Protein AF-A0A0D2JUI6-F1 (afdb_monomer_lite)

Radius of gyration: 19.64 Å; chains: 1; bounding box: 56×36×45 Å

pLDDT: mean 71.62, std 22.94, range [24.97, 97.62]

InterPro domains:
  IPR007402 Protein of unknown function DUF455 [PF04305] (1-95)
  IPR007402 Protein of unknown function DUF455 [PTHR42782] (1-121)

Organism: NCBI:txid145388

Secondary structure (DSSP, 8-state):
-TTHHHHHHHHHHHHHHHHHTT-HHHHHHHHHHHHHHHHHHHHHHHHHHHHHHHTT--HHHHHHHHHHHH-GGGG-S---HHHHHHTT--GGGT-GGGSPTTHHHHHHHHHHHHHTT---------------------PPPP-HHHHHHHHHHHHHHHHHHHHHTT-

Sequence (167 aa):
MSQEARGLDAGQRLVARLMGLGDRRTAGIVAQIALEEKAHVAIGVAWFKRVCEAQGVAAPGAFRSLLASLSPELLKGPFNHIARSEVGLSQDWYDVQCWPEGERAAMVAPAEAAAAKGRGEDPAAGASAGAVGAAAVTAGVIDGAGLEELRRRLALMLDTEAAAAAL

Foldseek 3Di:
DLVLQVLLACLVVVLVVCVVVVNNVVSVVSNVSSQVSLLVLLLVLVVQCVVCVVVVHDSLLVLQVCCLVPPVVSLDDDGPQVSCVLSPNHCCNRPLVNDDPPVNVVSVVVVVVVVVVPPDDDDDDDDDDDDDDDDDDDDDRQDSVNSVVSSVVVVVVVVVVVVVVVD

Structure (mmCIF, N/CA/C/O backbone):
data_AF-A0A0D2JUI6-F1
#
_entry.id   AF-A0A0D2JUI6-F1
#
loop_
_atom_site.group_PDB
_atom_site.id
_atom_site.type_symbol
_atom_site.label_atom_id
_atom_site.label_alt_id
_atom_site.label_comp_id
_atom_site.label_asym_id
_atom_site.label_entity_id
_atom_site.label_seq_id
_atom_site.pdbx_PDB_ins_code
_atom_site.Cartn_x
_atom_site.Cartn_y
_atom_site.Cartn_z
_atom_site.occupancy
_atom_site.B_iso_or_equiv
_atom_site.auth_seq_id
_atom_site.auth_comp_id
_atom_site.auth_asym_id
_atom_site.auth_atom_id
_atom_site.pdbx_PDB_model_num
ATOM 1 N N . MET A 1 1 ? 0.461 -6.702 2.188 1.00 57.22 1 MET A N 1
ATOM 2 C CA . MET A 1 1 ? -0.091 -5.324 2.090 1.00 57.22 1 MET A CA 1
ATOM 3 C C . MET A 1 1 ? 0.913 -4.176 2.315 1.00 57.22 1 MET A C 1
ATOM 5 O O . MET A 1 1 ? 1.073 -3.376 1.406 1.00 57.22 1 MET A O 1
ATOM 9 N N . SER A 1 2 ? 1.581 -4.006 3.471 1.00 62.66 2 SER A N 1
ATOM 10 C CA . SER A 1 2 ? 2.416 -2.792 3.693 1.00 62.66 2 SER A CA 1
ATOM 11 C C . SER A 1 2 ? 3.711 -2.750 2.853 1.00 62.66 2 SER A C 1
ATOM 13 O O . SER A 1 2 ? 4.046 -1.721 2.270 1.00 62.66 2 SER A O 1
ATOM 15 N N . GLN A 1 3 ? 4.410 -3.886 2.725 1.00 67.19 3 GLN A N 1
ATOM 16 C CA . GLN A 1 3 ? 5.562 -4.031 1.816 1.00 67.19 3 GLN A CA 1
ATOM 17 C C . GLN A 1 3 ? 5.132 -3.933 0.343 1.00 67.19 3 GLN A C 1
ATOM 19 O O . GLN A 1 3 ? 5.751 -3.240 -0.452 1.00 67.19 3 GLN A O 1
ATOM 24 N N . GLU A 1 4 ? 4.007 -4.553 0.012 1.00 66.94 4 GLU A N 1
ATOM 25 C CA . GLU A 1 4 ? 3.308 -4.484 -1.278 1.00 66.94 4 GLU A CA 1
ATOM 26 C C . GLU A 1 4 ? 3.008 -3.031 -1.722 1.00 66.94 4 GLU A C 1
ATOM 28 O O . GLU A 1 4 ? 3.334 -2.614 -2.835 1.00 66.94 4 GLU A O 1
ATOM 33 N N . ALA A 1 5 ? 2.566 -2.163 -0.802 1.00 75.31 5 ALA A N 1
ATOM 34 C CA . ALA A 1 5 ? 2.349 -0.742 -1.090 1.00 75.31 5 ALA A CA 1
ATOM 35 C C . ALA A 1 5 ? 3.627 0.016 -1.518 1.00 75.31 5 ALA A C 1
ATOM 37 O O . ALA A 1 5 ? 3.526 1.073 -2.146 1.00 75.31 5 ALA A O 1
ATOM 38 N N . ARG A 1 6 ? 4.835 -0.508 -1.246 1.00 85.56 6 ARG A N 1
ATOM 39 C CA . ARG A 1 6 ? 6.091 0.058 -1.779 1.00 85.56 6 ARG A CA 1
ATOM 40 C C . ARG A 1 6 ? 6.238 -0.149 -3.279 1.00 85.56 6 ARG A C 1
ATOM 42 O O . ARG A 1 6 ? 6.845 0.695 -3.944 1.00 85.56 6 ARG A O 1
ATOM 49 N N . GLY A 1 7 ? 5.670 -1.222 -3.824 1.00 84.31 7 GLY A N 1
ATOM 50 C CA . GLY A 1 7 ? 5.633 -1.442 -5.266 1.00 84.31 7 GLY A CA 1
ATOM 51 C C . GLY A 1 7 ? 4.850 -0.341 -5.989 1.00 84.31 7 GLY A C 1
ATOM 52 O O . GLY A 1 7 ? 5.288 0.121 -7.044 1.00 84.31 7 GLY A O 1
ATOM 53 N N . LEU A 1 8 ? 3.790 0.192 -5.364 1.00 87.88 8 LEU A N 1
ATOM 54 C CA . LEU A 1 8 ? 3.039 1.354 -5.869 1.00 87.88 8 LEU A CA 1
ATOM 55 C C . LEU A 1 8 ? 3.873 2.640 -5.885 1.00 87.88 8 LEU A C 1
ATOM 57 O O . LEU A 1 8 ? 3.724 3.484 -6.777 1.00 87.88 8 LEU A O 1
ATOM 61 N N . ASP A 1 9 ? 4.756 2.795 -4.897 1.00 90.62 9 ASP A N 1
ATOM 62 C CA . ASP A 1 9 ? 5.618 3.965 -4.786 1.00 90.62 9 ASP A CA 1
ATOM 63 C C . ASP A 1 9 ? 6.755 3.914 -5.812 1.00 90.62 9 ASP A C 1
ATOM 65 O O . ASP A 1 9 ? 7.078 4.932 -6.420 1.00 90.62 9 ASP A O 1
ATOM 69 N N . ALA A 1 10 ? 7.394 2.754 -5.990 1.00 90.44 10 ALA A N 1
ATOM 70 C CA . ALA A 1 10 ? 8.646 2.628 -6.734 1.00 90.44 10 ALA A CA 1
ATOM 71 C C . ALA A 1 10 ? 8.484 2.153 -8.185 1.00 90.44 10 ALA A C 1
ATOM 73 O O . ALA A 1 10 ? 9.298 2.541 -9.027 1.00 90.44 10 ALA A O 1
ATOM 74 N N . GLY A 1 11 ? 7.456 1.355 -8.491 1.00 90.25 11 GLY A N 1
ATOM 75 C CA . GLY A 1 11 ? 7.327 0.634 -9.761 1.00 90.25 11 GLY A CA 1
ATOM 76 C C . GLY A 1 11 ? 7.444 1.544 -10.981 1.00 90.25 11 GLY A C 1
ATOM 77 O O . GLY A 1 11 ? 8.358 1.391 -11.786 1.00 90.25 11 GLY A O 1
ATOM 78 N N . GLN A 1 12 ? 6.600 2.574 -11.068 1.00 89.06 12 GLN A N 1
ATOM 79 C CA . GLN A 1 12 ? 6.595 3.495 -12.215 1.00 89.06 12 GLN A CA 1
ATOM 80 C C . GLN A 1 12 ? 7.895 4.303 -12.353 1.00 89.06 12 GLN A C 1
ATOM 82 O O . GLN A 1 12 ? 8.357 4.554 -13.467 1.00 89.06 12 GLN A O 1
ATOM 87 N N . ARG A 1 13 ? 8.546 4.664 -11.236 1.00 91.81 13 ARG A N 1
ATOM 88 C CA . ARG A 1 13 ? 9.858 5.335 -11.281 1.00 91.81 13 ARG A CA 1
ATOM 89 C C . ARG A 1 13 ? 10.939 4.410 -11.830 1.00 91.81 13 ARG A C 1
ATOM 91 O O . ARG A 1 13 ? 11.788 4.854 -12.602 1.00 91.81 13 ARG A O 1
ATOM 98 N N . LEU A 1 14 ? 10.908 3.135 -11.445 1.00 94.25 14 LEU A N 1
ATOM 99 C CA . LEU A 1 14 ? 11.844 2.141 -11.955 1.00 94.25 14 LEU A CA 1
ATOM 100 C C . LEU A 1 14 ? 11.617 1.883 -13.451 1.00 94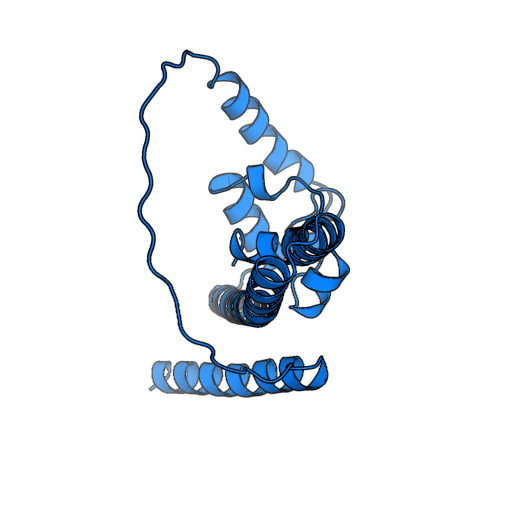.25 14 LEU A C 1
ATOM 102 O O . LEU A 1 14 ? 12.593 1.862 -14.199 1.00 94.25 14 LEU A O 1
ATOM 106 N N . VAL A 1 15 ? 10.359 1.795 -13.901 1.00 95.31 15 VAL A N 1
ATOM 107 C CA . VAL A 1 15 ? 10.012 1.712 -15.334 1.00 95.31 15 VAL A CA 1
ATOM 108 C C . VAL A 1 15 ? 10.612 2.889 -16.103 1.00 95.31 15 VAL A C 1
ATOM 110 O O . VAL A 1 15 ? 11.340 2.677 -17.071 1.00 95.31 15 VAL A O 1
ATOM 113 N N . ALA A 1 16 ? 10.373 4.125 -15.650 1.00 95.56 16 ALA A N 1
ATOM 114 C CA . ALA A 1 16 ? 10.891 5.324 -16.311 1.00 95.56 16 ALA A CA 1
ATOM 115 C C . ALA A 1 16 ? 12.427 5.321 -16.397 1.00 95.56 16 ALA A C 1
ATOM 117 O O . ALA A 1 16 ? 12.997 5.636 -17.444 1.00 95.56 16 ALA A O 1
ATOM 118 N N . ARG A 1 17 ? 13.104 4.904 -15.320 1.00 96.88 17 ARG A N 1
ATOM 119 C CA . ARG A 1 17 ? 14.567 4.790 -15.290 1.00 96.88 17 ARG A CA 1
ATOM 120 C C . ARG A 1 17 ? 15.084 3.752 -16.286 1.00 96.88 17 ARG A C 1
ATOM 122 O O . ARG A 1 17 ? 16.017 4.048 -17.025 1.00 96.88 17 ARG A O 1
ATOM 129 N N . LEU A 1 18 ? 14.492 2.559 -16.321 1.00 97.50 18 LEU A N 1
ATOM 130 C CA . LEU A 1 18 ? 14.900 1.482 -17.232 1.00 97.50 18 LEU A CA 1
ATOM 131 C C . LEU A 1 18 ? 14.674 1.863 -18.699 1.00 97.50 18 LEU A C 1
ATOM 133 O O . LEU A 1 18 ? 15.545 1.631 -19.535 1.00 97.50 18 LEU A O 1
ATOM 137 N N . MET A 1 19 ? 13.560 2.538 -18.993 1.00 96.38 19 MET A N 1
ATOM 138 C CA . MET A 1 19 ? 13.289 3.090 -20.323 1.00 96.38 19 MET A CA 1
ATOM 139 C C . MET A 1 19 ? 14.347 4.116 -20.745 1.00 96.38 19 MET A C 1
ATOM 141 O O . MET A 1 19 ? 14.820 4.059 -21.878 1.00 96.38 19 MET A O 1
ATOM 145 N N . GLY A 1 20 ? 14.758 5.013 -19.839 1.00 96.69 20 GLY A N 1
ATOM 146 C CA . GLY A 1 20 ? 15.822 5.991 -20.096 1.00 96.69 20 GLY A CA 1
ATOM 147 C C . GLY A 1 20 ? 17.203 5.367 -20.331 1.00 96.69 20 GLY A C 1
ATOM 148 O O . GLY A 1 20 ? 18.018 5.941 -21.045 1.00 96.69 20 GLY A O 1
ATOM 149 N N . LEU A 1 21 ? 17.448 4.174 -19.782 1.00 97.38 21 LEU A N 1
ATOM 150 C CA . LEU A 1 21 ? 18.661 3.381 -20.019 1.00 97.38 21 LEU A CA 1
ATOM 151 C C . LEU A 1 21 ? 18.573 2.492 -21.274 1.00 97.38 21 LEU A C 1
ATOM 153 O O . LEU A 1 21 ? 19.530 1.793 -21.594 1.00 97.38 21 LEU A O 1
ATOM 157 N N . GLY A 1 22 ? 17.440 2.498 -21.984 1.00 97.44 22 GLY A N 1
ATOM 158 C CA . GLY A 1 22 ? 17.216 1.686 -23.182 1.00 97.44 22 GLY A CA 1
ATOM 159 C C . GLY A 1 22 ? 16.807 0.231 -22.916 1.00 97.44 22 GLY A C 1
ATOM 160 O O . GLY A 1 22 ? 16.532 -0.498 -23.871 1.00 97.44 22 GLY A O 1
ATOM 161 N N . ASP A 1 23 ? 16.687 -0.198 -21.655 1.00 97.62 23 ASP A N 1
ATOM 162 C CA . ASP A 1 23 ? 16.254 -1.555 -21.300 1.00 97.62 23 ASP A CA 1
ATOM 163 C C . ASP A 1 23 ? 14.723 -1.678 -21.305 1.00 97.62 23 ASP A C 1
ATOM 165 O O . ASP A 1 23 ? 14.039 -1.733 -20.278 1.00 97.62 23 ASP A O 1
ATOM 169 N N . ARG A 1 24 ? 14.173 -1.725 -22.519 1.00 96.94 24 ARG A N 1
ATOM 170 C CA . ARG A 1 24 ? 12.727 -1.826 -22.751 1.00 96.94 24 ARG A CA 1
ATOM 171 C C . ARG A 1 24 ? 12.128 -3.146 -22.274 1.00 96.94 24 ARG A C 1
ATOM 173 O O . ARG A 1 24 ? 10.968 -3.172 -21.869 1.00 96.94 24 ARG A O 1
ATOM 180 N N . ARG A 1 25 ? 12.897 -4.238 -22.326 1.00 97.56 25 ARG A N 1
ATOM 181 C CA . ARG A 1 25 ? 12.406 -5.568 -21.944 1.00 97.56 25 ARG A CA 1
ATOM 182 C C . ARG A 1 25 ? 12.162 -5.626 -20.442 1.00 97.56 25 ARG A C 1
ATOM 184 O O . ARG A 1 25 ? 11.068 -5.997 -20.023 1.00 97.56 25 ARG A O 1
ATOM 191 N N . THR A 1 26 ? 13.149 -5.224 -19.644 1.00 97.31 26 THR A N 1
ATOM 192 C CA . THR A 1 26 ? 13.007 -5.211 -18.185 1.00 97.31 26 THR A CA 1
ATOM 193 C C . THR A 1 26 ? 11.976 -4.175 -17.748 1.00 97.31 26 THR A C 1
ATOM 195 O O . THR A 1 26 ? 11.163 -4.467 -16.874 1.00 97.31 26 THR A O 1
ATOM 198 N N . ALA A 1 27 ? 11.928 -3.005 -18.398 1.00 97.25 27 ALA A N 1
ATOM 199 C CA . ALA A 1 27 ? 10.901 -1.999 -18.125 1.00 97.25 27 ALA A CA 1
ATOM 200 C C . ALA A 1 27 ? 9.473 -2.549 -18.295 1.00 97.25 27 ALA A C 1
ATOM 202 O O . ALA A 1 27 ? 8.622 -2.289 -17.447 1.00 97.25 27 ALA A O 1
ATOM 203 N N . GLY A 1 28 ? 9.219 -3.345 -19.341 1.00 96.62 28 GLY A N 1
ATOM 204 C CA . GLY A 1 28 ? 7.918 -3.986 -19.560 1.00 96.62 28 GLY A CA 1
ATOM 205 C C . GLY A 1 28 ? 7.539 -4.979 -18.457 1.00 96.62 28 GLY A C 1
ATOM 206 O O . GLY A 1 28 ? 6.407 -4.964 -17.983 1.00 96.62 28 GLY A O 1
ATOM 207 N N . ILE A 1 29 ? 8.497 -5.786 -17.990 1.00 96.62 29 ILE A N 1
ATOM 208 C CA . ILE A 1 29 ? 8.277 -6.729 -16.879 1.00 96.62 29 ILE A CA 1
ATOM 209 C C . ILE A 1 29 ? 7.941 -5.969 -15.590 1.00 96.62 29 ILE A C 1
ATOM 211 O O . ILE A 1 29 ? 6.959 -6.281 -14.922 1.00 96.62 29 ILE A O 1
ATOM 215 N N . VAL A 1 30 ? 8.722 -4.936 -15.258 1.00 95.25 30 VAL A N 1
ATOM 216 C CA . VAL A 1 30 ? 8.484 -4.118 -14.058 1.00 95.25 30 VAL A CA 1
ATOM 217 C C . VAL A 1 30 ? 7.136 -3.400 -14.136 1.00 95.25 30 VAL A C 1
ATOM 219 O O . VAL A 1 30 ? 6.451 -3.289 -13.122 1.00 95.25 30 VAL A O 1
ATOM 222 N N . ALA A 1 31 ? 6.730 -2.936 -15.321 1.00 93.31 31 ALA A N 1
ATOM 223 C CA . ALA A 1 31 ? 5.432 -2.299 -15.514 1.00 93.31 31 ALA A CA 1
ATOM 224 C C . ALA A 1 31 ? 4.271 -3.262 -15.226 1.00 93.31 31 ALA A C 1
ATOM 226 O O . ALA A 1 31 ? 3.320 -2.866 -14.555 1.00 93.31 31 ALA A O 1
ATOM 227 N N . GLN A 1 32 ? 4.379 -4.518 -15.672 1.00 93.62 32 GLN A N 1
ATOM 228 C CA . GLN A 1 32 ? 3.383 -5.551 -15.391 1.00 93.62 32 GLN A CA 1
ATOM 229 C C . GLN A 1 32 ? 3.300 -5.863 -13.892 1.00 93.62 32 GLN A C 1
ATOM 231 O O . GLN A 1 32 ? 2.212 -5.839 -13.323 1.00 93.62 32 GLN A O 1
ATOM 236 N N . ILE A 1 33 ? 4.445 -6.058 -13.230 1.00 91.62 33 ILE A N 1
ATOM 237 C CA . ILE A 1 33 ? 4.492 -6.299 -11.778 1.00 91.62 33 ILE A CA 1
ATOM 238 C C . ILE A 1 33 ? 3.854 -5.128 -11.020 1.00 91.62 33 ILE A C 1
ATOM 240 O O . ILE A 1 33 ? 3.016 -5.328 -10.146 1.00 91.62 33 ILE A O 1
ATOM 244 N N . ALA A 1 34 ? 4.202 -3.888 -11.378 1.00 89.31 34 ALA A N 1
ATOM 245 C CA . ALA A 1 34 ? 3.646 -2.698 -10.739 1.00 89.31 34 ALA A CA 1
ATOM 246 C C . ALA A 1 34 ? 2.129 -2.546 -10.960 1.00 89.31 34 ALA A C 1
ATOM 248 O O . ALA A 1 34 ? 1.456 -1.905 -10.151 1.00 89.31 34 ALA A O 1
ATOM 249 N N . LEU A 1 35 ? 1.597 -3.093 -12.056 1.00 88.19 35 LEU A N 1
ATOM 250 C CA . LEU A 1 35 ? 0.163 -3.125 -12.328 1.00 88.19 35 LEU A CA 1
ATOM 251 C C . LEU A 1 35 ? -0.545 -4.160 -11.443 1.00 88.19 35 LEU A C 1
ATOM 253 O O . LEU A 1 35 ? -1.544 -3.823 -10.810 1.00 88.19 35 LEU A O 1
ATOM 257 N N . GLU A 1 36 ? -0.016 -5.382 -11.367 1.00 89.31 36 GLU A N 1
ATOM 258 C CA . GLU A 1 36 ? -0.561 -6.470 -10.535 1.00 89.31 36 GLU A CA 1
ATOM 259 C C . GLU A 1 36 ? -0.567 -6.099 -9.046 1.00 89.31 36 GLU A C 1
ATOM 261 O O . GLU A 1 36 ? -1.536 -6.360 -8.328 1.00 89.31 36 GLU A O 1
ATOM 266 N N . GLU A 1 37 ? 0.461 -5.371 -8.610 1.00 90.25 37 GLU A N 1
ATOM 267 C CA . GLU A 1 37 ? 0.602 -4.883 -7.242 1.00 90.25 37 GLU A CA 1
ATOM 268 C C . GLU A 1 37 ? -0.587 -4.023 -6.777 1.00 90.25 37 GLU A C 1
ATOM 270 O O . GLU A 1 37 ? -0.984 -4.076 -5.613 1.00 90.25 37 GLU A O 1
ATOM 275 N N . LYS A 1 38 ? -1.230 -3.266 -7.681 1.00 87.81 38 LYS A N 1
ATOM 276 C CA . LYS A 1 38 ? -2.427 -2.479 -7.328 1.00 87.81 38 LYS A CA 1
ATOM 277 C C . LYS A 1 38 ? -3.559 -3.364 -6.820 1.00 87.81 38 LYS A C 1
ATOM 279 O O . LYS A 1 38 ? -4.200 -3.024 -5.825 1.00 87.81 38 LYS A O 1
ATOM 284 N N . ALA A 1 39 ? -3.804 -4.484 -7.497 1.00 86.62 39 ALA A N 1
ATOM 285 C CA . ALA A 1 39 ? -4.852 -5.413 -7.103 1.00 86.62 39 ALA A CA 1
ATOM 286 C C . ALA A 1 39 ? -4.508 -6.068 -5.761 1.00 86.62 39 ALA A C 1
ATOM 288 O O . ALA A 1 39 ? -5.349 -6.082 -4.867 1.00 86.62 39 ALA A O 1
ATOM 289 N N . HIS A 1 40 ? -3.265 -6.522 -5.575 1.00 87.25 40 HIS A N 1
ATOM 290 C CA . HIS A 1 40 ? -2.824 -7.128 -4.314 1.00 87.25 40 HIS A CA 1
ATOM 291 C C . HIS A 1 40 ? -3.022 -6.190 -3.118 1.00 87.25 40 HIS A C 1
ATOM 293 O O . HIS A 1 40 ? -3.666 -6.567 -2.132 1.00 87.25 40 HIS A O 1
ATOM 299 N N . VAL A 1 41 ? -2.578 -4.934 -3.235 1.00 91.19 41 VAL A N 1
ATOM 300 C CA . VAL A 1 41 ? -2.755 -3.946 -2.163 1.00 91.19 41 VAL A CA 1
ATOM 301 C C . VAL A 1 41 ? -4.235 -3.660 -1.915 1.00 91.19 41 VAL A C 1
ATOM 303 O O . VAL A 1 41 ? -4.651 -3.628 -0.757 1.00 91.19 41 VAL A O 1
ATOM 306 N N . ALA A 1 42 ? -5.048 -3.493 -2.965 1.00 88.75 42 ALA A N 1
ATOM 307 C CA . ALA A 1 42 ? -6.481 -3.223 -2.817 1.00 88.75 42 ALA A CA 1
ATOM 308 C C . ALA A 1 42 ? -7.206 -4.343 -2.053 1.00 88.75 42 ALA A C 1
ATOM 310 O O . ALA A 1 42 ? -8.023 -4.065 -1.172 1.00 88.75 42 ALA A O 1
ATOM 311 N N . ILE A 1 43 ? -6.869 -5.600 -2.349 1.00 88.75 43 ILE A N 1
ATOM 312 C CA . ILE A 1 43 ? -7.422 -6.776 -1.668 1.00 88.75 43 ILE A CA 1
ATOM 313 C C . ILE A 1 43 ? -6.978 -6.805 -0.212 1.00 88.75 43 ILE A C 1
ATOM 315 O O . ILE A 1 43 ? -7.809 -6.964 0.683 1.00 88.75 43 ILE A O 1
ATOM 319 N N . GLY A 1 44 ? -5.687 -6.586 0.040 1.00 90.69 44 GLY A N 1
ATOM 320 C CA . GLY A 1 44 ? -5.157 -6.522 1.396 1.00 90.69 44 GLY A CA 1
ATOM 321 C C . GLY A 1 44 ? -5.844 -5.442 2.235 1.00 90.69 44 GLY A C 1
ATOM 322 O O . GLY A 1 44 ? -6.187 -5.693 3.388 1.00 90.69 44 GLY A O 1
ATOM 323 N N . VAL A 1 45 ? -6.094 -4.259 1.659 1.00 92.31 45 VAL A N 1
ATOM 324 C CA . VAL A 1 45 ? -6.824 -3.162 2.320 1.00 92.31 45 VAL A CA 1
ATOM 325 C C . VAL A 1 45 ? -8.260 -3.563 2.642 1.00 92.31 45 VAL A C 1
ATOM 327 O O . VAL A 1 45 ? -8.710 -3.332 3.765 1.00 92.31 45 VAL A O 1
ATOM 330 N N . ALA A 1 46 ? -8.980 -4.161 1.690 1.00 89.69 46 ALA A N 1
ATOM 331 C CA . ALA A 1 46 ? -10.360 -4.599 1.899 1.00 89.69 46 ALA A CA 1
ATOM 332 C C . ALA A 1 46 ? -10.457 -5.660 3.007 1.00 89.69 46 ALA A C 1
ATOM 334 O O . ALA A 1 46 ? -11.259 -5.521 3.931 1.00 89.69 46 ALA A O 1
ATOM 335 N N . TRP A 1 47 ? -9.584 -6.669 2.966 1.00 91.56 47 TRP A N 1
ATOM 336 C CA . TRP A 1 47 ? -9.532 -7.715 3.985 1.00 91.56 47 TRP A CA 1
ATOM 337 C C . TRP A 1 47 ? -9.186 -7.151 5.366 1.00 91.56 47 TRP A C 1
ATOM 339 O O . TRP A 1 47 ? -9.858 -7.455 6.350 1.00 91.56 47 TRP A O 1
ATOM 349 N N . PHE A 1 48 ? -8.190 -6.265 5.446 1.00 88.62 48 PHE A N 1
ATOM 350 C CA . PHE A 1 48 ? -7.796 -5.655 6.712 1.00 88.62 48 PHE A CA 1
ATOM 351 C C . PHE A 1 48 ? -8.930 -4.825 7.331 1.00 88.62 48 PHE A C 1
ATOM 353 O O . PHE A 1 48 ? -9.195 -4.947 8.526 1.00 88.62 48 PHE A O 1
ATOM 360 N N . LYS A 1 49 ? -9.653 -4.036 6.520 1.00 90.75 49 LYS A N 1
ATOM 361 C CA . LYS A 1 49 ? -10.847 -3.306 6.980 1.00 90.75 49 LYS A CA 1
ATOM 362 C C . LYS A 1 49 ? -11.886 -4.258 7.568 1.00 90.75 49 LYS A C 1
ATOM 364 O O . LYS A 1 49 ? -12.352 -4.013 8.676 1.00 90.75 49 LYS A O 1
ATOM 369 N N . ARG A 1 50 ? -12.167 -5.374 6.891 1.00 86.69 50 ARG A N 1
ATOM 370 C CA . ARG A 1 50 ? -13.134 -6.378 7.359 1.00 86.69 50 ARG A CA 1
ATOM 371 C C . ARG A 1 50 ? -12.735 -7.002 8.698 1.00 86.69 50 ARG A C 1
ATOM 373 O O . ARG A 1 50 ? -13.577 -7.163 9.577 1.00 86.69 50 ARG A O 1
ATOM 380 N N . VAL A 1 51 ? -11.455 -7.325 8.873 1.00 84.50 51 VAL A N 1
ATOM 381 C CA . VAL A 1 51 ? -10.928 -7.857 10.141 1.00 84.50 51 VAL A CA 1
ATOM 382 C C . VAL A 1 51 ? -11.062 -6.831 11.268 1.00 84.50 51 VAL A C 1
ATOM 384 O O . VAL A 1 51 ? -11.480 -7.183 12.370 1.00 84.50 51 VAL A O 1
ATOM 387 N N . CYS A 1 52 ? -10.755 -5.561 10.999 1.00 85.56 52 CYS A N 1
ATOM 388 C CA . CYS A 1 52 ? -10.924 -4.485 11.972 1.00 85.56 52 CYS A CA 1
ATOM 389 C C . CYS A 1 52 ? -12.394 -4.259 12.349 1.00 85.56 52 CYS A C 1
ATOM 391 O O . CYS A 1 52 ? -12.696 -4.110 13.531 1.00 85.56 52 CYS A O 1
ATOM 393 N N . GLU A 1 53 ? -13.308 -4.306 11.377 1.00 88.94 53 GLU A N 1
ATOM 394 C CA . GLU A 1 53 ? -14.755 -4.239 11.619 1.00 88.94 53 GLU A CA 1
ATOM 395 C C . GLU A 1 53 ? -15.235 -5.382 12.516 1.00 88.94 53 GLU A C 1
ATOM 397 O O . GLU A 1 53 ? -15.946 -5.137 13.488 1.00 88.94 53 GLU A O 1
ATOM 402 N N . ALA A 1 54 ? -14.805 -6.619 12.243 1.00 83.00 54 ALA A N 1
ATOM 403 C CA . ALA A 1 54 ? -15.153 -7.783 13.060 1.00 83.00 54 ALA A CA 1
ATOM 404 C C . ALA A 1 54 ? -14.624 -7.684 14.504 1.00 83.00 54 ALA A C 1
ATOM 406 O O . ALA A 1 54 ? -15.216 -8.247 15.420 1.00 83.00 54 ALA A O 1
ATOM 407 N N . GLN A 1 55 ? -13.528 -6.951 14.714 1.00 79.38 55 GLN A N 1
ATOM 408 C CA . GLN A 1 55 ? -12.941 -6.693 16.032 1.00 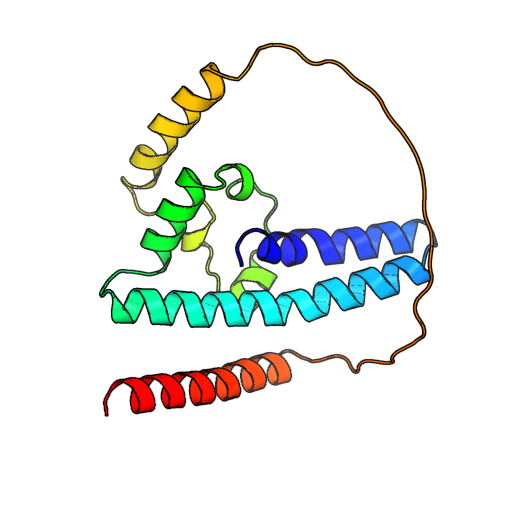79.38 55 GLN A CA 1
ATOM 409 C C . GLN A 1 55 ? -13.442 -5.392 16.683 1.00 79.38 55 GLN A C 1
ATOM 411 O O . GLN A 1 55 ? -13.050 -5.087 17.808 1.00 79.38 55 GLN A O 1
ATOM 416 N N . GLY A 1 56 ? -14.288 -4.610 16.002 1.00 84.12 56 GLY A N 1
ATOM 417 C CA . GLY A 1 56 ? -14.795 -3.332 16.509 1.00 84.12 56 GLY A CA 1
ATOM 418 C C . GLY A 1 56 ? -13.730 -2.237 16.650 1.00 84.12 56 GLY A C 1
ATOM 419 O O . GLY A 1 56 ? -13.889 -1.336 17.471 1.00 84.12 56 GLY A O 1
ATOM 420 N N . VAL A 1 57 ? -12.640 -2.301 15.878 1.00 86.38 57 VAL A N 1
ATOM 421 C CA . VAL A 1 57 ? -11.536 -1.325 15.922 1.00 86.38 57 VAL A CA 1
ATOM 422 C C . VAL A 1 57 ? -11.444 -0.514 14.631 1.00 86.38 57 VAL A C 1
ATOM 424 O O . VAL A 1 57 ? -11.787 -0.981 13.547 1.00 86.38 57 VAL A O 1
ATOM 427 N N . ALA A 1 58 ? -10.935 0.716 14.721 1.00 90.44 58 ALA A N 1
ATOM 428 C CA . ALA A 1 58 ? -10.718 1.557 13.548 1.00 90.44 58 ALA A CA 1
ATOM 429 C C . ALA A 1 58 ? -9.488 1.086 12.755 1.00 90.44 58 ALA A C 1
ATOM 431 O O . ALA A 1 58 ? -8.366 1.094 13.269 1.00 90.44 58 ALA A O 1
ATOM 432 N N . ALA A 1 59 ? -9.686 0.736 11.481 1.00 91.19 59 ALA A N 1
ATOM 433 C CA . ALA A 1 59 ? -8.624 0.203 10.630 1.00 91.19 59 ALA A CA 1
ATOM 434 C C . ALA A 1 59 ? -7.392 1.125 10.494 1.00 91.19 59 ALA A C 1
ATOM 436 O O . ALA A 1 59 ? -6.285 0.630 10.702 1.00 91.19 59 ALA A O 1
ATOM 437 N N . PRO A 1 60 ? -7.514 2.448 10.247 1.00 91.31 60 PRO A N 1
ATOM 438 C CA . PRO A 1 60 ? -6.333 3.306 10.143 1.00 91.31 60 PRO A CA 1
ATOM 439 C C . PRO A 1 60 ? -5.469 3.271 11.413 1.00 91.31 60 PRO A C 1
ATOM 441 O O . PRO A 1 60 ? -4.257 3.098 11.327 1.00 91.31 60 PRO A O 1
ATOM 444 N N . GLY A 1 61 ? -6.091 3.357 12.595 1.00 89.38 61 GLY A N 1
ATOM 445 C CA . GLY A 1 61 ? -5.388 3.310 13.882 1.00 89.38 61 GLY A CA 1
ATOM 446 C C . GLY A 1 61 ? -4.708 1.968 14.134 1.00 89.38 61 GLY A C 1
ATOM 447 O O . GLY A 1 61 ? -3.517 1.928 14.436 1.00 89.38 61 GLY A O 1
ATOM 448 N N . ALA A 1 62 ? -5.429 0.864 13.919 1.00 88.31 62 ALA A N 1
ATOM 449 C CA . ALA A 1 62 ? -4.865 -0.478 14.048 1.00 88.31 62 ALA A CA 1
ATOM 450 C C . ALA A 1 62 ? -3.677 -0.692 13.094 1.00 88.31 62 ALA A C 1
ATOM 452 O O . ALA A 1 62 ? -2.645 -1.237 13.488 1.00 88.31 62 ALA A O 1
ATOM 453 N N . PHE A 1 63 ? -3.794 -0.217 11.852 1.00 89.75 63 PHE A N 1
ATOM 454 C CA . PHE A 1 63 ? -2.734 -0.315 10.855 1.00 89.75 63 PHE A CA 1
ATOM 455 C C . PHE A 1 63 ? -1.490 0.469 11.270 1.00 89.75 63 PHE A C 1
ATOM 457 O O . PHE A 1 63 ? -0.392 -0.083 11.211 1.00 89.75 63 PHE A O 1
ATOM 464 N N . ARG A 1 64 ? -1.651 1.710 11.759 1.00 88.50 64 ARG A N 1
ATOM 465 C CA . ARG A 1 64 ? -0.545 2.514 12.304 1.00 88.50 64 ARG A CA 1
ATOM 466 C C . ARG A 1 64 ? 0.184 1.761 13.413 1.00 88.50 64 ARG A C 1
ATOM 468 O O . ARG A 1 64 ? 1.399 1.584 13.324 1.00 88.50 64 ARG A O 1
ATOM 475 N N . SER A 1 65 ? -0.543 1.274 14.423 1.00 84.75 65 SER A N 1
ATOM 476 C CA . SER A 1 65 ? 0.023 0.528 15.561 1.00 84.75 65 SER A CA 1
ATOM 477 C C . SER A 1 65 ? 0.826 -0.698 15.124 1.00 84.75 65 SER A C 1
ATOM 479 O O . SER A 1 65 ? 1.939 -0.923 15.610 1.00 84.75 65 SER A O 1
ATOM 481 N N . LEU A 1 66 ? 0.303 -1.464 14.165 1.00 84.81 66 LEU A N 1
ATOM 482 C CA . LEU A 1 66 ? 1.005 -2.614 13.596 1.00 84.81 66 LEU A CA 1
ATOM 483 C C . LEU A 1 66 ? 2.248 -2.190 12.805 1.00 84.81 66 LEU A C 1
ATOM 485 O O . LEU A 1 66 ? 3.303 -2.803 12.941 1.00 84.81 66 LEU A O 1
ATOM 489 N N . LEU A 1 67 ? 2.168 -1.113 12.025 1.00 84.19 67 LEU A N 1
ATOM 490 C CA . LEU A 1 67 ? 3.301 -0.629 11.240 1.00 84.19 67 LEU A CA 1
ATOM 491 C C . LEU A 1 67 ? 4.464 -0.153 12.100 1.00 84.19 67 LEU A C 1
ATOM 493 O O . LEU A 1 67 ? 5.597 -0.526 11.820 1.00 84.19 67 LEU A O 1
ATOM 497 N N . ALA A 1 68 ? 4.221 0.642 13.142 1.00 79.94 68 ALA A N 1
ATOM 498 C CA . ALA A 1 68 ? 5.334 1.113 13.966 1.00 79.94 68 ALA A CA 1
ATOM 499 C C . ALA A 1 68 ? 5.982 -0.000 14.791 1.00 79.94 68 ALA A C 1
ATOM 501 O O . ALA A 1 68 ? 7.167 0.097 15.096 1.00 79.94 68 ALA A O 1
ATOM 502 N N . SER A 1 69 ? 5.224 -1.036 15.161 1.00 76.00 69 SER A N 1
ATOM 503 C CA . SER A 1 69 ? 5.760 -2.155 15.940 1.00 76.00 69 SER A CA 1
ATOM 504 C C . SER A 1 69 ? 6.520 -3.161 15.078 1.00 76.00 69 SER A C 1
ATOM 506 O O . SER A 1 69 ? 7.545 -3.677 15.517 1.00 76.00 69 SER A O 1
ATOM 508 N N . LEU A 1 70 ? 6.043 -3.429 13.860 1.00 79.50 70 LEU A N 1
ATOM 509 C CA . LEU A 1 70 ? 6.583 -4.493 13.013 1.00 79.50 70 LEU A CA 1
ATOM 510 C C . LEU A 1 70 ? 7.520 -3.989 11.912 1.00 79.50 70 LEU A C 1
ATOM 512 O O . LEU A 1 70 ? 8.415 -4.721 11.493 1.00 79.50 70 LEU A O 1
ATOM 516 N N . SER A 1 71 ? 7.292 -2.786 11.380 1.00 81.06 71 SER A N 1
ATOM 517 C CA . SER A 1 71 ? 7.979 -2.290 10.176 1.00 81.06 71 SER A CA 1
ATOM 518 C C . SER A 1 71 ? 8.019 -0.749 10.109 1.00 81.06 71 SER A C 1
ATOM 520 O O . SER A 1 71 ? 7.478 -0.147 9.171 1.00 81.06 71 SER A O 1
ATOM 522 N N . PRO A 1 72 ? 8.625 -0.063 11.099 1.00 81.06 72 PRO A N 1
ATOM 523 C CA . PRO A 1 72 ? 8.631 1.402 11.179 1.00 81.06 72 PRO A CA 1
ATOM 524 C C . PRO A 1 72 ? 9.332 2.081 9.989 1.00 81.06 72 PRO A C 1
ATOM 526 O O . PRO A 1 72 ? 9.046 3.233 9.660 1.00 81.06 72 PRO A O 1
ATOM 529 N N . GLU A 1 73 ? 10.233 1.389 9.296 1.00 82.31 73 GLU A N 1
ATOM 530 C CA . GLU A 1 73 ? 10.892 1.855 8.073 1.00 82.31 73 GLU A CA 1
ATOM 531 C C . GLU A 1 73 ? 9.925 2.084 6.901 1.00 82.31 73 GLU A C 1
ATOM 533 O O . GLU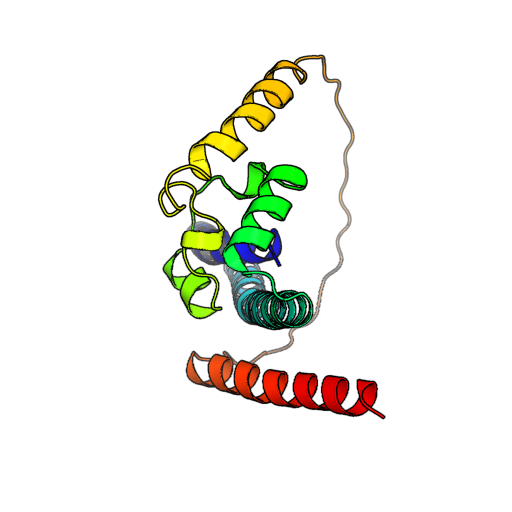 A 1 73 ? 10.222 2.868 5.993 1.00 82.31 73 GLU A O 1
ATOM 538 N N . LEU A 1 74 ? 8.749 1.453 6.921 1.00 82.75 74 LEU A N 1
ATOM 539 C CA . LEU A 1 74 ? 7.716 1.636 5.901 1.00 82.75 74 LEU A CA 1
ATOM 540 C C . LEU A 1 74 ? 6.927 2.944 6.064 1.00 82.75 74 LEU A C 1
ATOM 542 O O . LEU A 1 74 ? 6.271 3.368 5.114 1.00 82.75 74 LEU A O 1
ATOM 546 N N . LEU A 1 75 ? 7.060 3.627 7.207 1.00 84.31 75 LEU A N 1
ATOM 547 C CA . LEU A 1 75 ? 6.503 4.967 7.454 1.00 84.31 75 LEU A CA 1
ATOM 548 C C . LEU A 1 75 ? 7.351 6.097 6.850 1.00 84.31 75 LEU A C 1
ATOM 550 O O . LEU A 1 75 ? 7.013 7.273 6.973 1.00 84.31 75 LEU A O 1
ATOM 554 N N . LYS A 1 76 ? 8.460 5.764 6.183 1.00 84.62 76 LYS A N 1
ATOM 555 C CA . LYS A 1 76 ? 9.331 6.744 5.527 1.00 84.62 76 LYS A CA 1
ATOM 556 C C . LYS A 1 76 ? 9.025 6.815 4.034 1.00 84.62 76 LYS A C 1
ATOM 558 O O . LYS A 1 76 ? 9.066 5.797 3.341 1.00 84.62 76 LYS A O 1
ATOM 563 N N . GLY A 1 77 ? 8.756 8.019 3.534 1.00 84.19 77 GLY A N 1
ATOM 564 C CA . GLY A 1 77 ? 8.552 8.286 2.110 1.00 84.19 77 GLY A CA 1
ATOM 565 C C . GLY A 1 77 ? 9.811 8.063 1.249 1.00 84.19 77 GLY A C 1
ATOM 566 O O . GLY A 1 77 ? 10.864 7.683 1.767 1.00 84.19 77 GLY A O 1
ATOM 567 N N . PRO A 1 78 ? 9.725 8.307 -0.071 1.00 88.94 78 PRO A N 1
ATOM 568 C CA . PRO A 1 78 ? 8.618 8.970 -0.766 1.00 88.94 78 PRO A CA 1
ATOM 569 C C . PRO A 1 78 ? 7.424 8.043 -1.040 1.00 88.94 78 PRO A C 1
ATOM 571 O O . PRO A 1 78 ? 7.610 6.902 -1.465 1.00 88.94 78 PRO A O 1
ATOM 574 N N . PHE A 1 79 ? 6.207 8.559 -0.844 1.00 91.31 79 PHE A N 1
ATOM 575 C CA . PHE A 1 79 ? 4.953 7.846 -1.099 1.00 91.31 79 PHE A CA 1
ATOM 576 C C . PHE A 1 79 ? 4.298 8.295 -2.407 1.00 91.31 79 PHE A C 1
ATOM 578 O O . PHE A 1 79 ? 4.338 9.468 -2.773 1.00 91.31 79 PHE A O 1
ATOM 585 N N . ASN A 1 80 ? 3.641 7.366 -3.094 1.00 92.19 80 ASN A N 1
ATOM 586 C CA . ASN A 1 80 ? 2.729 7.662 -4.189 1.00 92.19 80 ASN A CA 1
ATOM 587 C C . ASN A 1 80 ? 1.299 7.748 -3.641 1.00 92.19 80 ASN A C 1
ATOM 589 O O . ASN A 1 80 ? 0.537 6.780 -3.677 1.00 92.19 80 ASN A O 1
ATOM 593 N N . HIS A 1 81 ? 0.944 8.920 -3.107 1.00 92.75 81 HIS A N 1
ATOM 594 C CA . HIS A 1 81 ? -0.355 9.139 -2.464 1.00 92.75 81 HIS A CA 1
ATOM 595 C C . HIS A 1 81 ? -1.538 8.883 -3.399 1.00 92.75 81 HIS A C 1
ATOM 597 O O . HIS A 1 81 ? -2.561 8.370 -2.953 1.00 92.75 81 HIS A O 1
ATOM 603 N N . ILE A 1 82 ? -1.389 9.193 -4.692 1.00 91.50 82 ILE A N 1
ATOM 604 C CA 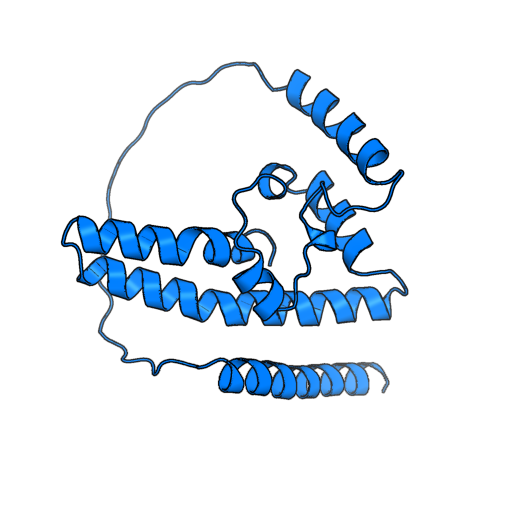. ILE A 1 82 ? -2.429 8.958 -5.698 1.00 91.50 82 ILE A CA 1
ATOM 605 C C . ILE A 1 82 ? -2.658 7.452 -5.853 1.00 91.50 82 ILE A C 1
ATOM 607 O O . ILE A 1 82 ? -3.773 6.989 -5.635 1.00 91.50 82 ILE A O 1
ATOM 611 N N . ALA A 1 83 ? -1.605 6.671 -6.120 1.00 90.44 83 ALA A N 1
ATOM 612 C CA . ALA A 1 83 ? -1.743 5.223 -6.303 1.00 90.44 83 ALA A CA 1
ATOM 613 C C . ALA A 1 83 ? -2.223 4.502 -5.033 1.00 90.44 83 ALA A C 1
ATOM 615 O O . ALA A 1 83 ? -3.015 3.569 -5.120 1.00 90.44 83 ALA A O 1
ATOM 616 N N . ARG A 1 84 ? -1.780 4.939 -3.846 1.00 93.19 84 ARG A N 1
ATOM 617 C CA . ARG A 1 84 ? -2.258 4.388 -2.567 1.00 93.19 84 ARG A CA 1
ATOM 618 C C . ARG A 1 84 ? -3.737 4.722 -2.320 1.00 93.19 84 ARG A C 1
ATOM 620 O O . ARG A 1 84 ? -4.500 3.851 -1.907 1.00 93.19 84 ARG A O 1
ATOM 627 N N . SER A 1 85 ? -4.166 5.942 -2.648 1.00 92.75 85 SER A N 1
ATOM 628 C CA . SER A 1 85 ? -5.576 6.345 -2.570 1.00 92.75 85 SER A CA 1
ATOM 629 C C . SER A 1 85 ? -6.453 5.537 -3.533 1.00 92.75 85 SER A C 1
ATOM 631 O O . SER A 1 85 ? -7.499 5.030 -3.129 1.00 92.75 85 SER A O 1
ATOM 633 N N . GLU A 1 86 ? -5.990 5.314 -4.771 1.00 90.19 86 GLU A N 1
ATOM 634 C CA . GLU A 1 86 ? -6.686 4.489 -5.773 1.00 90.19 86 GLU A CA 1
ATOM 635 C C . GLU A 1 86 ? -6.990 3.082 -5.266 1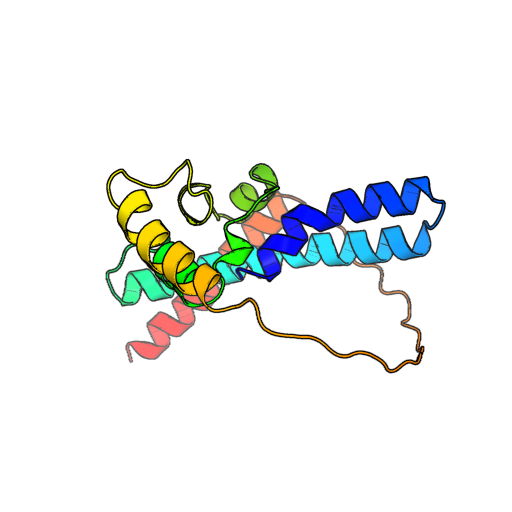.00 90.19 86 GLU A C 1
ATOM 637 O O . GLU A 1 86 ? -8.041 2.551 -5.605 1.00 90.19 86 GLU A O 1
ATOM 642 N N . VAL A 1 87 ? -6.127 2.499 -4.424 1.00 89.62 87 VAL A N 1
ATOM 643 C CA . VAL A 1 87 ? -6.308 1.165 -3.820 1.00 89.62 87 VAL A CA 1
ATOM 644 C C . VAL A 1 87 ? -6.967 1.200 -2.433 1.00 89.62 87 VAL A C 1
ATOM 646 O O . VAL A 1 87 ? -7.253 0.153 -1.862 1.00 89.62 87 VAL A O 1
ATOM 649 N N . GLY A 1 88 ? -7.386 2.379 -1.963 1.00 90.75 88 GLY A N 1
ATOM 650 C CA . GLY A 1 88 ? -8.218 2.548 -0.766 1.00 90.75 88 GLY A CA 1
ATOM 651 C C . GLY A 1 88 ? -7.420 2.729 0.524 1.00 90.75 88 GLY A C 1
ATOM 652 O O . GLY A 1 88 ? -8.000 2.632 1.611 1.00 90.75 88 GLY A O 1
ATOM 653 N N . LEU A 1 89 ? -6.114 2.983 0.388 1.00 92.19 89 LEU A N 1
ATOM 654 C CA . LEU A 1 89 ? -5.172 3.288 1.457 1.00 92.19 89 LEU A CA 1
ATOM 655 C C . LEU A 1 89 ? -4.970 4.812 1.524 1.00 92.19 89 LEU A C 1
ATOM 657 O O . LEU A 1 89 ? -4.120 5.382 0.833 1.00 92.19 89 LEU A O 1
ATOM 661 N N . SER A 1 90 ? -5.784 5.483 2.337 1.00 92.88 90 SER A N 1
ATOM 662 C CA . SER A 1 90 ? -5.711 6.931 2.545 1.00 92.88 90 SER A CA 1
ATOM 663 C C . SER A 1 90 ? -4.475 7.334 3.361 1.00 92.88 90 SER A C 1
ATOM 665 O O . SER A 1 90 ? -3.826 6.506 4.002 1.00 92.88 90 SER A O 1
ATOM 667 N N . GLN A 1 91 ? -4.095 8.613 3.297 1.00 93.06 91 GLN A N 1
ATOM 668 C CA . GLN A 1 91 ? -2.818 9.094 3.848 1.00 93.06 91 GLN A CA 1
ATOM 669 C C . GLN A 1 91 ? -2.718 8.941 5.374 1.00 93.06 91 GLN A C 1
ATOM 671 O O . GLN A 1 91 ? -1.640 8.658 5.889 1.00 93.06 91 GLN A O 1
ATOM 676 N N . ASP A 1 92 ? -3.837 9.019 6.094 1.00 92.19 92 ASP A N 1
ATOM 677 C CA . ASP A 1 92 ? -3.929 8.845 7.550 1.00 92.19 92 ASP A CA 1
ATOM 678 C C . ASP A 1 92 ? -3.495 7.450 8.048 1.00 92.19 92 ASP A C 1
ATOM 680 O O . ASP A 1 92 ? -3.275 7.256 9.245 1.00 92.19 92 ASP A O 1
ATOM 684 N N . TRP A 1 93 ? -3.324 6.478 7.150 1.00 92.19 93 TRP A N 1
ATOM 685 C CA . TRP A 1 93 ? -2.844 5.135 7.484 1.00 92.19 93 TRP A CA 1
ATOM 686 C C . TRP A 1 93 ? -1.323 5.069 7.642 1.00 92.19 93 TRP A C 1
ATOM 688 O O . TRP A 1 93 ? -0.825 4.266 8.425 1.00 92.19 93 TRP A O 1
ATOM 698 N N . TYR A 1 94 ? -0.568 5.868 6.882 1.00 90.06 94 TYR A N 1
ATOM 699 C CA . TYR A 1 94 ? 0.882 5.671 6.721 1.00 90.06 94 TYR A CA 1
ATOM 700 C C . TYR A 1 94 ? 1.705 6.957 6.725 1.00 90.06 94 TYR A C 1
ATOM 702 O O . TYR A 1 94 ? 2.909 6.895 6.970 1.00 90.06 94 TYR A O 1
ATOM 7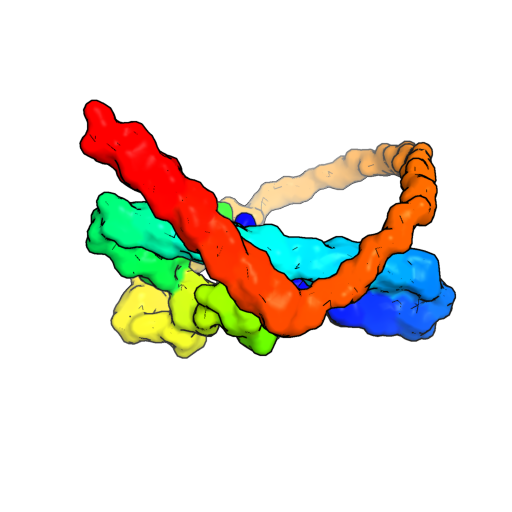10 N N . ASP A 1 95 ? 1.096 8.107 6.444 1.00 91.19 95 ASP A N 1
ATOM 711 C CA . ASP A 1 95 ? 1.789 9.384 6.486 1.00 91.19 95 ASP A CA 1
ATOM 712 C C . ASP A 1 95 ? 1.680 9.979 7.887 1.00 91.19 95 ASP A C 1
ATOM 714 O O . ASP A 1 95 ? 0.619 10.434 8.311 1.00 91.19 95 ASP A O 1
ATOM 718 N N . VAL A 1 96 ? 2.808 9.987 8.597 1.00 87.75 96 VAL A N 1
ATOM 719 C CA . VAL A 1 96 ? 2.931 10.502 9.967 1.00 87.75 96 VAL A CA 1
ATOM 720 C C . VAL A 1 96 ? 2.522 11.977 10.073 1.00 87.75 96 VAL A C 1
ATOM 722 O O . VAL A 1 96 ? 2.180 12.448 11.158 1.00 87.75 96 VAL A O 1
ATOM 725 N N . GLN A 1 97 ? 2.560 12.730 8.970 1.00 87.88 97 GLN A N 1
ATOM 726 C CA . GLN A 1 97 ? 2.096 14.120 8.925 1.00 87.88 97 GLN A CA 1
ATOM 727 C C . GLN A 1 97 ? 0.565 14.230 8.924 1.00 87.88 97 GLN A C 1
ATOM 729 O O . GLN A 1 97 ? 0.035 15.265 9.315 1.00 87.88 97 GLN A O 1
ATOM 734 N N . CYS A 1 98 ? -0.140 13.170 8.527 1.00 89.94 98 CYS A N 1
ATOM 735 C CA . CYS A 1 98 ? -1.600 13.109 8.444 1.00 89.94 98 CYS A CA 1
ATOM 736 C C . CYS A 1 98 ? -2.249 12.407 9.648 1.00 89.94 98 CYS A C 1
ATOM 738 O O . CYS A 1 98 ? -3.447 12.125 9.619 1.00 89.94 98 CYS A O 1
ATOM 740 N N . TRP A 1 99 ? -1.480 12.071 10.685 1.00 88.94 99 TRP A N 1
ATOM 741 C CA . TRP A 1 99 ? -2.000 11.375 11.861 1.00 88.94 99 TRP A CA 1
ATOM 742 C C . TRP A 1 99 ? -2.690 12.327 12.847 1.00 88.94 99 TRP A C 1
ATOM 744 O O . TRP A 1 99 ? -2.290 13.490 12.945 1.00 88.94 99 TRP A O 1
ATOM 754 N N . PRO A 1 100 ? -3.683 11.843 13.621 1.00 84.88 100 PRO A N 1
ATOM 755 C CA . PRO A 1 100 ? -4.313 12.631 14.677 1.00 84.88 100 PRO A CA 1
ATOM 756 C C . PRO A 1 100 ? -3.306 13.143 15.717 1.00 84.88 100 PRO A C 1
ATOM 758 O O . PRO A 1 100 ? -2.305 12.482 16.028 1.00 84.88 100 PRO A O 1
ATOM 761 N N . GLU A 1 101 ? -3.593 14.311 16.296 1.00 75.81 101 GLU A N 1
ATOM 762 C CA . GLU A 1 101 ? -2.820 14.856 17.415 1.00 75.81 101 GLU A CA 1
ATOM 763 C C . GLU A 1 101 ? -2.797 13.862 18.591 1.00 75.81 101 GLU A C 1
ATOM 765 O O . GLU A 1 101 ? -3.806 13.252 18.937 1.00 75.81 101 GLU A O 1
ATOM 770 N N . GLY A 1 102 ? -1.620 13.658 19.190 1.00 71.44 102 GLY A N 1
ATOM 771 C CA . GLY A 1 102 ? -1.399 12.679 20.264 1.00 71.44 102 GLY A CA 1
ATOM 772 C C . GLY A 1 102 ? -0.867 11.321 19.788 1.00 71.44 102 GLY A C 1
ATOM 773 O O . GLY A 1 102 ? 0.083 10.808 20.380 1.00 71.44 102 GLY A O 1
ATOM 774 N N . GLU A 1 103 ? -1.357 10.777 18.670 1.00 70.12 103 GLU A N 1
ATOM 775 C CA . GLU A 1 103 ? -0.852 9.498 18.131 1.00 70.12 103 GLU A CA 1
ATOM 776 C C . GLU A 1 103 ? 0.561 9.630 17.552 1.00 70.12 103 GLU A C 1
ATOM 778 O O . GLU A 1 103 ? 1.420 8.768 17.750 1.00 70.12 103 GLU A O 1
ATOM 783 N N . ARG A 1 104 ? 0.848 10.773 16.921 1.00 64.00 104 ARG A N 1
ATOM 784 C CA . ARG A 1 104 ? 2.191 11.107 16.430 1.00 64.00 104 ARG A CA 1
ATOM 785 C C . ARG A 1 104 ? 3.235 11.128 17.551 1.00 64.00 104 ARG A C 1
ATOM 787 O O . ARG A 1 104 ? 4.359 10.685 17.343 1.00 64.00 104 ARG A O 1
ATOM 794 N N . ALA A 1 105 ? 2.870 11.614 18.737 1.00 60.59 105 ALA A N 1
ATOM 795 C CA . ALA A 1 105 ? 3.772 11.680 19.887 1.00 60.59 105 ALA A CA 1
ATOM 796 C C . ALA A 1 105 ? 3.998 10.297 20.526 1.00 60.59 105 ALA A C 1
ATOM 798 O O . ALA A 1 105 ? 5.118 9.974 20.917 1.00 60.59 105 ALA A O 1
ATOM 799 N N . ALA A 1 106 ? 2.956 9.459 20.573 1.00 58.34 106 ALA A N 1
ATOM 800 C CA . ALA A 1 106 ? 3.008 8.125 21.170 1.00 58.34 106 ALA A CA 1
ATOM 801 C C . ALA A 1 106 ? 3.884 7.122 20.389 1.00 58.34 106 ALA A C 1
ATOM 803 O O . ALA A 1 106 ? 4.429 6.195 20.985 1.00 58.34 106 ALA A O 1
ATOM 804 N N . MET A 1 107 ? 4.053 7.305 19.074 1.00 59.22 107 MET A N 1
ATOM 805 C CA . MET A 1 107 ? 4.799 6.367 18.214 1.00 59.22 107 MET A CA 1
ATOM 806 C C . MET A 1 107 ? 6.254 6.771 17.937 1.00 59.22 107 MET A C 1
ATOM 808 O O . MET A 1 107 ? 7.054 5.920 17.551 1.00 59.22 107 MET A O 1
ATOM 812 N N . VAL A 1 108 ? 6.623 8.041 18.139 1.00 52.19 108 VAL A N 1
ATOM 813 C CA . VAL A 1 108 ? 8.012 8.517 17.967 1.00 52.19 108 VAL A CA 1
ATOM 814 C C . VAL A 1 108 ? 8.889 8.121 19.163 1.00 52.19 108 VAL A C 1
ATOM 816 O O . VAL A 1 108 ? 10.042 7.736 18.974 1.00 52.19 108 VAL A O 1
ATOM 819 N N . ALA A 1 109 ? 8.331 8.101 20.378 1.00 47.75 109 ALA A N 1
ATOM 820 C CA . ALA A 1 109 ? 9.085 7.793 21.597 1.00 47.75 109 ALA A CA 1
ATOM 821 C C . ALA A 1 109 ? 9.752 6.389 21.621 1.00 47.75 109 ALA A C 1
ATOM 823 O O . ALA A 1 109 ? 10.895 6.292 22.072 1.00 47.75 109 ALA A O 1
ATOM 824 N N . PRO A 1 110 ? 9.135 5.297 21.113 1.00 50.34 110 PRO A N 1
ATOM 825 C CA . PRO A 1 110 ? 9.780 3.978 21.089 1.00 50.34 110 PRO A CA 1
ATOM 826 C C . PRO A 1 110 ? 10.806 3.802 19.954 1.00 50.34 110 PRO A C 1
ATOM 828 O O . PRO A 1 110 ? 11.794 3.086 20.122 1.00 50.34 110 PRO A O 1
ATOM 831 N N . ALA A 1 111 ? 10.600 4.451 18.800 1.00 45.38 111 ALA A N 1
ATOM 832 C CA . ALA A 1 111 ? 11.472 4.309 17.629 1.00 45.38 111 ALA A CA 1
ATOM 833 C C . ALA A 1 111 ? 12.842 4.987 17.829 1.00 45.38 111 ALA A C 1
ATOM 835 O O . ALA A 1 111 ? 13.866 4.455 17.394 1.00 45.38 111 ALA A O 1
ATOM 836 N N . GLU A 1 112 ? 12.881 6.119 18.540 1.00 40.00 112 GLU A N 1
ATOM 837 C CA . GLU A 1 112 ? 14.131 6.799 18.915 1.00 40.00 112 GLU A CA 1
ATOM 838 C C . GLU A 1 112 ? 14.941 5.990 19.944 1.00 40.00 112 GLU A C 1
ATOM 840 O O . GLU A 1 112 ? 16.167 5.902 19.840 1.00 40.00 112 GLU A O 1
ATOM 845 N N . ALA A 1 113 ? 14.264 5.302 20.871 1.00 39.47 113 ALA A N 1
ATOM 846 C CA . ALA A 1 113 ? 14.901 4.406 21.837 1.00 39.47 113 ALA A CA 1
ATOM 847 C C . ALA A 1 113 ? 15.473 3.128 21.185 1.00 39.47 113 ALA A C 1
ATOM 849 O O . ALA A 1 113 ? 16.533 2.645 21.589 1.00 39.47 113 ALA A O 1
ATOM 850 N N . ALA A 1 114 ? 14.814 2.593 20.150 1.00 42.69 114 ALA A N 1
ATOM 851 C CA . ALA A 1 114 ? 15.291 1.426 19.402 1.00 42.69 114 ALA A CA 1
ATOM 852 C C . ALA A 1 114 ? 16.485 1.754 18.481 1.00 42.69 114 ALA A C 1
ATOM 854 O O . ALA A 1 114 ? 17.436 0.975 18.398 1.00 42.69 114 ALA A O 1
ATOM 855 N N . ALA A 1 115 ? 16.491 2.930 17.841 1.00 42.72 115 ALA A N 1
ATOM 856 C CA . ALA A 1 115 ? 17.586 3.378 16.973 1.00 42.72 115 ALA A CA 1
ATOM 857 C C . ALA A 1 115 ? 18.900 3.653 17.734 1.00 42.72 115 ALA A C 1
ATOM 859 O O . ALA A 1 115 ? 19.987 3.520 17.166 1.00 42.72 115 ALA A O 1
ATOM 860 N N . ALA A 1 116 ? 18.826 3.979 19.028 1.00 42.34 116 ALA A N 1
ATOM 861 C CA . ALA A 1 116 ? 20.000 4.136 19.888 1.00 42.34 116 ALA A CA 1
ATOM 862 C C . ALA A 1 116 ? 20.723 2.805 20.192 1.00 42.34 116 ALA A C 1
ATOM 864 O O . ALA A 1 116 ? 21.886 2.821 20.590 1.00 42.34 116 ALA A O 1
ATOM 865 N N . LYS A 1 117 ? 20.070 1.653 19.973 1.00 42.50 117 LYS A N 1
ATOM 866 C CA . LYS A 1 117 ? 20.588 0.320 20.334 1.00 42.50 117 LYS A CA 1
ATOM 867 C C . LYS A 1 117 ? 21.283 -0.426 19.179 1.00 42.50 117 LYS A C 1
ATOM 869 O O . LYS A 1 117 ? 21.844 -1.490 19.406 1.00 42.50 117 LYS A O 1
ATOM 874 N N . GLY A 1 118 ? 21.256 0.114 17.956 1.00 39.38 118 GLY A N 1
ATOM 875 C CA . GLY A 1 118 ? 21.647 -0.595 16.724 1.00 39.38 118 GLY A CA 1
ATOM 876 C C . GLY A 1 118 ? 23.007 -0.245 16.104 1.00 39.38 118 GLY A C 1
ATOM 877 O O . GLY A 1 118 ? 23.234 -0.595 14.950 1.00 39.38 118 GLY A O 1
ATOM 878 N N . ARG A 1 119 ? 23.914 0.456 16.797 1.00 38.97 119 ARG A N 1
ATOM 879 C CA . ARG A 1 119 ? 25.285 0.685 16.293 1.00 38.97 119 ARG A CA 1
ATOM 880 C C . ARG A 1 119 ? 26.267 -0.294 16.937 1.00 38.97 119 ARG A C 1
ATOM 882 O O . ARG A 1 119 ? 26.790 -0.018 18.010 1.00 38.97 119 ARG A O 1
ATOM 889 N N . GLY A 1 120 ? 26.499 -1.415 16.254 1.00 29.28 120 GLY A N 1
ATOM 890 C CA . GLY A 1 120 ? 27.500 -2.426 16.599 1.00 29.28 120 GLY A CA 1
ATOM 891 C C . GLY A 1 120 ? 27.720 -3.436 15.465 1.00 29.28 120 GLY A C 1
ATOM 892 O O . GLY A 1 120 ? 27.044 -4.452 15.435 1.00 29.28 120 GLY A O 1
ATOM 893 N N . GLU A 1 121 ? 28.652 -3.081 14.571 1.00 28.12 121 GLU A N 1
ATOM 894 C CA . GLU A 1 121 ? 29.588 -3.911 13.773 1.00 28.12 121 GLU A CA 1
ATOM 895 C C . GLU A 1 121 ? 29.084 -4.927 12.709 1.00 28.12 121 GLU A C 1
ATOM 897 O O . GLU A 1 121 ? 28.462 -5.942 13.009 1.00 28.12 121 GLU A O 1
ATOM 902 N N . ASP A 1 122 ? 29.479 -4.662 11.447 1.00 33.28 122 ASP A N 1
ATOM 903 C CA . ASP A 1 122 ? 29.508 -5.585 10.289 1.00 33.28 122 ASP A CA 1
ATOM 904 C C . ASP A 1 122 ? 30.614 -6.660 10.437 1.00 33.28 122 ASP A C 1
ATOM 906 O O . ASP A 1 122 ? 31.627 -6.413 11.099 1.00 33.28 122 ASP A O 1
ATOM 910 N N . PRO A 1 123 ? 30.523 -7.809 9.728 1.00 35.81 123 PRO A N 1
ATOM 911 C CA . PRO A 1 123 ? 31.361 -7.942 8.527 1.00 35.81 123 PRO A CA 1
ATOM 912 C C . PRO A 1 123 ? 30.720 -8.708 7.343 1.00 35.81 123 PRO A C 1
ATOM 914 O O . PRO A 1 123 ? 29.630 -9.263 7.399 1.00 35.81 123 PRO A O 1
ATOM 917 N N . ALA A 1 124 ? 31.466 -8.678 6.240 1.00 28.12 124 ALA A N 1
ATOM 918 C CA . ALA A 1 124 ? 31.094 -8.835 4.840 1.00 28.12 124 ALA A CA 1
ATOM 919 C C . ALA A 1 124 ? 31.014 -10.268 4.251 1.00 28.12 124 ALA A C 1
ATOM 921 O O . ALA A 1 124 ? 31.531 -11.227 4.814 1.00 28.12 124 ALA A O 1
ATOM 922 N N . ALA A 1 125 ? 30.541 -10.282 2.988 1.00 28.20 125 ALA A N 1
ATOM 923 C CA . ALA A 1 125 ? 30.975 -11.081 1.823 1.00 28.20 125 ALA A CA 1
ATOM 924 C C . ALA A 1 125 ? 30.152 -12.316 1.388 1.00 28.20 125 ALA A C 1
ATOM 926 O O . ALA A 1 125 ? 29.821 -13.189 2.179 1.00 28.20 125 ALA A O 1
ATOM 927 N N . GLY A 1 126 ? 29.945 -12.438 0.064 1.00 24.97 126 GLY A N 1
ATOM 928 C CA . GLY A 1 126 ? 29.639 -13.709 -0.618 1.00 24.97 126 GLY A CA 1
ATOM 929 C C . GLY A 1 126 ? 28.669 -13.606 -1.803 1.00 24.97 126 GLY A C 1
ATOM 930 O O . GLY A 1 126 ? 27.625 -12.989 -1.693 1.00 24.97 126 GLY A O 1
ATOM 931 N N . ALA A 1 127 ? 29.021 -14.192 -2.945 1.00 27.88 127 ALA A N 1
ATOM 932 C CA . ALA A 1 127 ? 28.513 -13.893 -4.288 1.00 27.88 127 ALA A CA 1
ATOM 933 C C . ALA A 1 127 ? 27.534 -14.930 -4.898 1.00 27.88 127 ALA A C 1
ATOM 935 O O . ALA A 1 127 ? 27.385 -16.027 -4.375 1.00 27.88 127 ALA A O 1
ATOM 936 N N . SER A 1 128 ? 27.028 -14.596 -6.102 1.00 29.38 128 SER A N 1
ATOM 937 C CA . SER A 1 128 ? 26.808 -15.481 -7.275 1.00 29.38 128 SER A CA 1
ATOM 938 C C . SER A 1 128 ? 25.373 -15.849 -7.705 1.00 29.38 128 SER A C 1
ATOM 940 O O . SER A 1 128 ? 24.726 -16.719 -7.138 1.00 29.38 128 SER A O 1
ATOM 942 N N . ALA A 1 129 ? 24.985 -15.218 -8.822 1.00 31.86 129 ALA A N 1
ATOM 943 C CA . ALA A 1 129 ? 24.283 -15.680 -10.033 1.00 31.86 129 ALA A CA 1
ATOM 944 C C . ALA A 1 129 ? 23.512 -17.024 -10.087 1.00 31.86 129 ALA A C 1
ATOM 946 O O . ALA A 1 129 ? 24.057 -18.093 -9.829 1.00 31.86 129 ALA A O 1
ATOM 947 N N . GLY A 1 130 ? 22.309 -16.962 -10.680 1.00 25.31 130 GLY A N 1
ATOM 948 C CA . GLY A 1 130 ? 21.606 -18.096 -11.293 1.00 25.31 130 GLY A CA 1
ATOM 949 C C . GLY A 1 130 ? 20.378 -17.639 -12.095 1.00 25.31 130 GLY A C 1
ATOM 950 O O . GLY A 1 130 ? 19.449 -17.070 -11.536 1.00 25.31 130 GLY A O 1
ATOM 951 N N . ALA A 1 131 ? 20.396 -17.843 -13.413 1.00 36.25 131 ALA A N 1
ATOM 952 C CA . ALA A 1 131 ? 19.380 -17.408 -14.376 1.00 36.25 131 ALA A CA 1
ATOM 953 C C . ALA A 1 131 ? 18.354 -18.507 -14.671 1.00 36.25 131 ALA A C 1
ATOM 955 O O . ALA A 1 131 ? 18.792 -19.634 -14.847 1.00 36.25 131 ALA A O 1
ATOM 956 N N . VAL A 1 132 ? 17.067 -18.187 -14.891 1.00 28.19 132 VAL A N 1
ATOM 957 C CA . VAL A 1 132 ? 16.220 -18.895 -15.882 1.00 28.19 132 VAL A CA 1
ATOM 958 C C . VAL A 1 132 ? 15.073 -17.988 -16.351 1.00 28.19 132 VAL A C 1
ATOM 960 O O . VAL A 1 132 ? 14.492 -17.243 -15.568 1.00 28.19 132 VAL A O 1
ATOM 963 N N . GLY A 1 133 ? 14.790 -18.025 -17.656 1.00 40.31 133 GLY A N 1
ATOM 964 C CA . GLY A 1 133 ? 13.789 -17.206 -18.333 1.00 40.31 133 GLY A CA 1
ATOM 965 C C . GLY A 1 133 ? 12.337 -17.630 -18.105 1.00 40.31 133 GLY A C 1
ATOM 966 O O . GLY A 1 133 ? 12.051 -18.747 -17.687 1.00 40.31 133 GLY A O 1
ATOM 967 N N . ALA A 1 134 ? 11.417 -16.731 -18.456 1.00 28.50 134 ALA A N 1
ATOM 968 C CA . ALA A 1 134 ? 9.991 -17.013 -18.497 1.00 28.50 134 ALA A CA 1
ATOM 969 C C . ALA A 1 134 ? 9.373 -16.462 -19.786 1.00 28.50 134 ALA A C 1
ATOM 971 O O . ALA A 1 134 ? 9.677 -15.350 -20.230 1.00 28.50 134 ALA A O 1
ATOM 972 N N . ALA A 1 135 ? 8.563 -17.325 -20.390 1.00 28.91 135 ALA A N 1
ATOM 973 C CA . ALA A 1 135 ? 7.846 -17.150 -21.636 1.00 28.91 135 ALA A CA 1
ATOM 974 C C . ALA A 1 135 ? 6.815 -16.015 -21.562 1.00 28.91 135 ALA A C 1
ATOM 976 O O . ALA A 1 135 ? 6.283 -15.692 -20.503 1.00 28.91 135 ALA A O 1
ATOM 977 N N . ALA A 1 136 ? 6.544 -15.427 -22.725 1.00 35.69 136 ALA A N 1
ATOM 978 C CA . ALA A 1 136 ? 5.576 -14.362 -22.906 1.00 35.69 136 ALA A CA 1
ATOM 979 C C . ALA A 1 136 ? 4.155 -14.842 -22.575 1.00 35.69 136 ALA A C 1
ATOM 981 O O . ALA A 1 136 ? 3.625 -15.734 -23.235 1.00 35.69 136 ALA A O 1
ATOM 982 N N . VAL A 1 137 ? 3.531 -14.192 -21.595 1.00 28.64 137 VAL A N 1
ATOM 983 C CA . VAL A 1 137 ? 2.081 -14.196 -21.402 1.00 28.64 137 VAL A CA 1
ATOM 984 C C . VAL A 1 137 ? 1.625 -12.755 -21.573 1.00 28.64 137 VAL A C 1
ATOM 986 O O . VAL A 1 137 ? 1.989 -11.868 -20.805 1.00 28.64 137 VAL A O 1
ATOM 989 N N . THR A 1 138 ? 0.887 -12.506 -22.646 1.00 36.34 138 THR A N 1
ATOM 990 C CA . THR A 1 138 ? 0.260 -11.217 -22.932 1.00 36.34 138 THR A CA 1
ATOM 991 C C . THR A 1 138 ? -0.945 -11.038 -22.014 1.00 36.34 138 THR A C 1
ATOM 993 O O . THR A 1 138 ? -2.005 -11.607 -22.275 1.00 36.34 138 THR A O 1
ATOM 996 N N . ALA A 1 139 ? -0.781 -10.268 -20.940 1.00 33.31 139 ALA A N 1
ATOM 997 C CA . ALA A 1 139 ? -1.866 -9.863 -20.053 1.00 33.31 139 ALA A CA 1
ATOM 998 C C . ALA A 1 139 ? -2.396 -8.482 -20.475 1.00 33.31 139 ALA A C 1
ATOM 1000 O O . ALA A 1 139 ? -1.636 -7.526 -20.623 1.00 33.31 139 ALA A O 1
ATOM 1001 N N . GLY A 1 140 ? -3.704 -8.401 -20.724 1.00 37.91 140 GLY A N 1
ATOM 1002 C CA . GLY A 1 140 ? -4.398 -7.152 -21.030 1.00 37.91 140 GLY A CA 1
ATOM 1003 C C . GLY A 1 140 ? -4.354 -6.171 -19.856 1.00 37.91 140 GLY A C 1
ATOM 1004 O O . GLY A 1 140 ? -4.412 -6.565 -18.694 1.00 37.91 140 GLY A O 1
ATOM 1005 N N . VAL A 1 141 ? -4.252 -4.884 -20.180 1.00 39.12 141 VAL A N 1
ATOM 1006 C CA . VAL A 1 141 ? -4.209 -3.771 -19.224 1.00 39.12 141 VAL A CA 1
ATOM 1007 C C . VAL A 1 141 ? -5.573 -3.631 -18.535 1.00 39.12 141 VAL A C 1
ATOM 1009 O O . VAL A 1 141 ? -6.576 -3.419 -19.212 1.00 39.12 141 VAL A O 1
ATOM 1012 N N . ILE A 1 142 ? -5.616 -3.736 -17.204 1.00 51.25 142 ILE A N 1
ATOM 1013 C CA . ILE A 1 142 ? -6.816 -3.451 -16.400 1.00 51.25 142 ILE A CA 1
ATOM 1014 C C . ILE A 1 142 ? -6.841 -1.950 -16.084 1.00 51.25 142 ILE A C 1
ATOM 1016 O O . ILE A 1 142 ? -5.881 -1.414 -15.529 1.00 51.25 142 ILE A O 1
ATOM 1020 N N . ASP A 1 143 ? -7.924 -1.269 -16.455 1.00 56.53 143 ASP A N 1
ATOM 1021 C CA . ASP A 1 143 ? -8.133 0.157 -16.194 1.00 56.53 143 ASP A CA 1
ATOM 1022 C C . ASP A 1 143 ? -8.788 0.419 -14.819 1.00 56.53 143 ASP A C 1
ATOM 1024 O O . ASP A 1 143 ? -9.069 -0.498 -14.042 1.00 56.53 143 ASP A O 1
ATOM 1028 N N . GLY A 1 144 ? -9.021 1.694 -14.486 1.00 47.84 144 GLY A N 1
ATOM 1029 C CA . GLY A 1 144 ? -9.613 2.085 -13.199 1.00 47.84 144 GLY A CA 1
ATOM 1030 C C . GLY A 1 144 ? -11.022 1.527 -12.960 1.00 47.84 144 GLY A C 1
ATOM 1031 O O . GLY A 1 144 ? -11.380 1.249 -11.817 1.00 47.84 144 GLY A O 1
ATOM 1032 N N . ALA A 1 145 ? -11.803 1.298 -14.021 1.00 57.78 145 ALA A N 1
ATOM 1033 C CA . ALA A 1 145 ? -13.117 0.667 -13.917 1.00 57.78 145 ALA A CA 1
ATOM 1034 C C . ALA A 1 145 ? -12.989 -0.838 -13.636 1.00 57.78 145 ALA A C 1
ATOM 1036 O O . ALA A 1 145 ? -13.735 -1.385 -12.821 1.00 57.78 145 ALA A O 1
ATOM 1037 N N . GLY A 1 146 ? -11.999 -1.494 -14.245 1.00 52.12 146 GLY A N 1
ATOM 1038 C CA . GLY A 1 146 ? -11.662 -2.886 -13.971 1.00 52.12 146 GLY A CA 1
ATOM 1039 C C . GLY A 1 146 ? -11.205 -3.122 -12.530 1.00 52.12 146 GLY A C 1
ATOM 1040 O O . GLY A 1 146 ? -11.577 -4.132 -11.936 1.00 52.12 146 GLY A O 1
ATOM 1041 N N . LEU A 1 147 ? -10.478 -2.174 -11.931 1.00 56.41 147 LEU A N 1
ATOM 1042 C CA . LEU A 1 147 ? -10.085 -2.250 -10.519 1.00 56.41 147 LEU A CA 1
ATOM 1043 C C . LEU A 1 147 ? -11.294 -2.139 -9.573 1.00 56.41 147 LEU A C 1
ATOM 1045 O O . LEU A 1 147 ? -11.372 -2.864 -8.581 1.00 56.41 147 LEU A O 1
ATOM 1049 N N . GLU A 1 148 ? -12.252 -1.269 -9.892 1.00 59.75 148 GLU A N 1
ATOM 1050 C CA . GLU A 1 148 ? -13.468 -1.090 -9.093 1.00 59.75 148 GLU A CA 1
ATOM 1051 C C . GLU A 1 148 ? -14.418 -2.294 -9.200 1.00 59.75 148 GLU A C 1
ATOM 1053 O O . GLU A 1 148 ? -15.024 -2.714 -8.213 1.00 59.75 148 GLU A O 1
ATOM 1058 N N . GLU A 1 149 ? -14.495 -2.925 -10.372 1.00 64.88 149 GLU A N 1
ATOM 1059 C CA . GLU A 1 149 ? -15.226 -4.182 -10.543 1.00 64.88 149 GLU A CA 1
ATOM 1060 C C . GLU A 1 149 ? -14.553 -5.340 -9.788 1.00 64.88 149 GLU A C 1
ATOM 1062 O O . GLU A 1 149 ? -15.240 -6.145 -9.154 1.00 64.88 149 GLU A O 1
ATOM 1067 N N . LEU A 1 150 ? -13.216 -5.401 -9.779 1.00 57.28 150 LEU A N 1
ATOM 1068 C CA . LEU A 1 150 ? -12.475 -6.392 -8.993 1.00 57.28 150 LEU A CA 1
ATOM 1069 C C . LEU A 1 150 ? -12.762 -6.237 -7.494 1.00 57.28 150 LEU A C 1
ATOM 1071 O O . LEU A 1 150 ? -13.043 -7.221 -6.809 1.00 57.28 150 LEU A O 1
ATOM 1075 N N . ARG A 1 151 ? -12.766 -4.994 -6.996 1.00 62.12 151 ARG A N 1
ATOM 1076 C CA . ARG A 1 151 ? -13.153 -4.670 -5.615 1.00 62.12 151 ARG A CA 1
ATOM 1077 C C . ARG A 1 151 ? -14.560 -5.139 -5.285 1.00 62.12 151 ARG A C 1
ATOM 1079 O O . ARG A 1 151 ? -14.762 -5.775 -4.253 1.00 62.12 151 ARG A O 1
ATOM 1086 N N . ARG A 1 152 ? -15.525 -4.851 -6.161 1.00 65.38 152 ARG A N 1
ATOM 1087 C CA . ARG A 1 152 ? -16.932 -5.204 -5.951 1.00 65.38 152 ARG A CA 1
ATOM 1088 C C . ARG A 1 152 ? -17.143 -6.721 -5.926 1.00 65.38 152 ARG A C 1
ATOM 1090 O O . ARG A 1 152 ? -17.844 -7.225 -5.054 1.00 65.38 152 ARG A O 1
ATOM 1097 N N . ARG A 1 153 ? -16.499 -7.461 -6.835 1.00 60.56 153 ARG A N 1
ATOM 1098 C CA . ARG A 1 153 ? -16.563 -8.935 -6.874 1.00 60.56 153 ARG A CA 1
ATOM 1099 C C . ARG A 1 153 ? -15.938 -9.588 -5.647 1.00 60.56 153 ARG A C 1
ATOM 1101 O O . ARG A 1 153 ? -16.444 -10.600 -5.173 1.00 60.56 153 ARG A O 1
ATOM 1108 N N . LEU A 1 154 ? -14.863 -9.010 -5.124 1.00 61.94 154 LEU A N 1
ATOM 1109 C CA . LEU A 1 154 ? -14.196 -9.542 -3.939 1.00 61.94 154 LEU A CA 1
ATOM 1110 C C . LEU A 1 154 ? -14.946 -9.214 -2.649 1.00 61.94 154 LEU A C 1
ATOM 1112 O O . LEU A 1 154 ? -14.991 -10.063 -1.766 1.00 61.94 154 LEU A O 1
ATOM 1116 N N . ALA A 1 155 ? -15.613 -8.059 -2.568 1.00 61.59 155 ALA A N 1
ATOM 1117 C CA . ALA A 1 155 ? -16.554 -7.782 -1.481 1.00 61.59 155 ALA A CA 1
ATOM 1118 C C . ALA A 1 155 ? -17.647 -8.867 -1.400 1.00 61.59 155 ALA A C 1
ATOM 1120 O O . ALA A 1 155 ? -17.877 -9.424 -0.332 1.00 61.59 155 ALA A O 1
ATOM 1121 N N . LEU A 1 156 ? -18.212 -9.263 -2.548 1.00 61.88 156 LEU A N 1
ATOM 1122 C CA . LEU A 1 156 ? -19.206 -10.341 -2.626 1.00 61.88 156 LEU A CA 1
ATOM 1123 C C . LEU A 1 156 ? -18.652 -11.714 -2.199 1.00 61.88 156 LEU A C 1
ATOM 1125 O O . LEU A 1 156 ? -19.358 -12.471 -1.539 1.00 61.88 156 LEU A O 1
ATOM 1129 N N . MET A 1 157 ? -17.401 -12.051 -2.539 1.00 56.03 157 MET A N 1
ATOM 1130 C CA . MET A 1 157 ? -16.761 -13.290 -2.060 1.00 56.03 157 MET A CA 1
ATOM 1131 C C . MET A 1 157 ? -16.561 -13.287 -0.538 1.00 56.03 157 MET A C 1
ATOM 1133 O O . MET A 1 157 ? -16.783 -14.304 0.116 1.00 56.03 157 MET A O 1
ATOM 1137 N N . LEU A 1 158 ? -16.194 -12.151 0.050 1.00 57.81 158 LEU A N 1
ATOM 1138 C CA . LEU A 1 158 ? -15.974 -12.043 1.496 1.00 57.81 158 LEU A CA 1
ATOM 1139 C C . LEU A 1 158 ? -17.286 -12.083 2.300 1.00 57.81 158 LEU A C 1
ATOM 1141 O O . LEU A 1 158 ? -17.302 -12.597 3.420 1.00 57.81 158 LEU A O 1
ATOM 1145 N N . ASP A 1 159 ? -18.399 -11.625 1.721 1.00 58.19 159 ASP A N 1
ATOM 1146 C CA . ASP A 1 159 ? -19.732 -11.766 2.322 1.00 58.19 159 ASP A CA 1
ATOM 1147 C C . ASP A 1 159 ? -20.189 -13.235 2.384 1.00 58.19 159 ASP A C 1
ATOM 1149 O O . ASP A 1 159 ? -20.861 -13.636 3.338 1.00 58.19 159 ASP A O 1
ATOM 1153 N N . THR A 1 160 ? -19.774 -14.072 1.423 1.00 53.19 160 THR A N 1
ATOM 1154 C CA . THR A 1 160 ? -20.101 -15.509 1.452 1.00 53.19 160 THR A CA 1
ATOM 1155 C C . THR A 1 160 ? -19.398 -16.267 2.579 1.00 53.19 160 THR A C 1
ATOM 1157 O O . THR A 1 160 ? -20.005 -17.160 3.169 1.00 53.19 160 THR A O 1
ATOM 1160 N N . GLU A 1 161 ? -18.176 -15.882 2.961 1.00 44.75 161 GLU A N 1
ATOM 1161 C CA . GLU A 1 161 ? -17.489 -16.499 4.107 1.00 44.75 161 GLU A CA 1
ATOM 1162 C C . GLU A 1 161 ? -18.059 -16.035 5.454 1.00 44.75 161 GLU A C 1
ATOM 1164 O O . GLU A 1 161 ? -18.167 -16.830 6.386 1.00 44.75 161 GLU A O 1
ATOM 1169 N N . ALA A 1 162 ? -18.507 -14.778 5.556 1.00 47.88 162 ALA A N 1
ATOM 1170 C CA . ALA A 1 162 ? -19.176 -14.283 6.761 1.00 47.88 162 ALA A CA 1
ATOM 1171 C C . ALA A 1 162 ? -20.536 -14.966 6.996 1.00 47.88 162 ALA A C 1
ATOM 1173 O O . ALA A 1 162 ? -20.879 -15.267 8.138 1.00 47.88 162 ALA A O 1
ATOM 1174 N N . ALA A 1 163 ? -21.290 -15.249 5.927 1.00 48.94 163 ALA A N 1
ATOM 1175 C CA . ALA A 1 163 ? -22.526 -16.026 6.006 1.00 48.94 163 ALA A CA 1
ATOM 1176 C C . ALA A 1 163 ? -22.268 -17.505 6.352 1.00 48.94 163 ALA A C 1
ATOM 1178 O O . ALA A 1 163 ? -23.054 -18.105 7.081 1.00 48.94 163 ALA A O 1
ATOM 1179 N N . ALA A 1 164 ? -21.157 -18.081 5.878 1.00 48.31 164 ALA A N 1
ATOM 1180 C CA . ALA A 1 164 ? -20.756 -19.449 6.209 1.00 48.31 164 ALA A CA 1
ATOM 1181 C C . ALA A 1 164 ? -20.257 -19.603 7.659 1.00 48.31 164 ALA A C 1
ATOM 1183 O O . ALA A 1 164 ? -20.427 -20.666 8.243 1.00 48.31 164 ALA A O 1
ATOM 1184 N N . ALA A 1 165 ? -19.681 -18.553 8.254 1.00 44.91 165 ALA A N 1
ATOM 1185 C CA . ALA A 1 165 ? -19.240 -18.542 9.653 1.00 44.91 165 ALA A CA 1
ATOM 1186 C C . ALA A 1 165 ? -20.373 -18.282 10.673 1.00 44.91 165 ALA A C 1
ATOM 1188 O O . ALA A 1 165 ? -20.135 -18.359 11.877 1.00 44.91 165 ALA A O 1
ATOM 1189 N N . ALA A 1 166 ? -21.583 -17.946 10.207 1.00 47.72 166 ALA A N 1
ATOM 1190 C CA . ALA A 1 166 ? -22.757 -17.644 11.034 1.00 47.72 166 ALA A CA 1
ATOM 1191 C C . ALA A 1 166 ? -23.802 -18.785 11.090 1.00 47.72 166 ALA A C 1
ATOM 1193 O O . ALA A 1 166 ? -24.877 -18.591 11.664 1.00 47.72 166 ALA A O 1
ATOM 1194 N N . LEU A 1 167 ? -23.495 -19.946 10.497 1.00 41.88 167 LEU A N 1
ATOM 1195 C CA . LEU A 1 167 ? -24.260 -21.202 10.555 1.00 41.88 167 LEU A CA 1
ATOM 1196 C C . LEU A 1 167 ? -23.572 -22.205 11.488 1.00 41.88 167 LEU A C 1
ATOM 1198 O O . LEU A 1 167 ? -24.311 -22.938 12.182 1.00 41.88 167 LEU A O 1
#